Protein AF-A0A1V1PC38-F1 (afdb_monomer_lite)

Organism: NCBI:txid890399

Foldseek 3Di:
DDDDDPLFPDPDAWDWDWDPPDVVFIWIKIKGAPVQFDDPVPQWDWDPLNPVGGIMTIHTGGDPDPVVVVVSVVRVVSSVVSRNDD

Radius of gyration: 13.0 Å; chains: 1; bounding box: 29×28×35 Å

Secondary structure (DSSP, 8-state):
-----TT--SS-S-EEEEE-SSTTS-EEEEEEEGGG---TT--SEEEEEEETTEEEEEEEE-S--HHHHHHHHHHHHHHHHHHT--

Sequence (86 aa):
MRAVHAAQKKPLFVMIDVIDDDPSNRWLSVCFYGEMITDPDEKGDLIPEGLLGEDGYCFDYEESNDADIAYIQQRIDEAFSAACKE

pLDDT: mean 92.61, std 6.61, range [56.28, 98.12]

Structure (mmCIF, N/CA/C/O backbone):
data_AF-A0A1V1PC38-F1
#
_entry.id   AF-A0A1V1PC38-F1
#
loop_
_atom_site.group_PDB
_atom_site.id
_atom_site.type_symbol
_atom_site.label_atom_id
_atom_site.label_alt_id
_atom_site.label_comp_id
_atom_site.label_asym_id
_atom_site.label_entity_id
_atom_site.label_seq_id
_atom_site.pdbx_PDB_ins_code
_atom_site.Cartn_x
_atom_site.Cartn_y
_atom_site.Cartn_z
_atom_site.occupancy
_atom_site.B_iso_or_equiv
_atom_site.auth_seq_id
_atom_site.auth_comp_id
_atom_site.auth_asym_id
_atom_site.auth_atom_id
_atom_site.pdbx_PDB_model_num
ATOM 1 N N . MET A 1 1 ? 4.865 -15.556 4.675 1.00 62.72 1 MET A N 1
ATOM 2 C CA . MET A 1 1 ? 4.997 -15.365 6.144 1.00 62.72 1 MET A CA 1
ATOM 3 C C . MET A 1 1 ? 4.163 -14.144 6.506 1.00 62.72 1 MET A C 1
ATOM 5 O O . MET A 1 1 ? 4.180 -13.214 5.719 1.00 62.72 1 MET A O 1
ATOM 9 N N . ARG A 1 2 ? 3.420 -14.131 7.621 1.00 82.19 2 ARG A N 1
ATOM 10 C CA . ARG A 1 2 ? 2.616 -12.963 8.028 1.00 82.19 2 ARG A CA 1
ATOM 11 C C . ARG A 1 2 ? 3.063 -12.487 9.404 1.00 82.19 2 ARG A C 1
ATOM 13 O O . ARG A 1 2 ? 2.922 -13.228 10.373 1.00 82.19 2 ARG A O 1
ATOM 20 N N . ALA A 1 3 ? 3.618 -11.282 9.466 1.00 87.56 3 ALA A N 1
ATOM 21 C CA . ALA A 1 3 ? 3.951 -10.622 10.722 1.00 87.56 3 ALA A CA 1
ATOM 22 C C . ALA A 1 3 ? 2.725 -9.875 11.269 1.00 87.56 3 ALA A C 1
ATOM 24 O O . ALA A 1 3 ? 1.847 -9.464 10.511 1.00 87.56 3 ALA A O 1
ATOM 25 N N . VAL A 1 4 ? 2.658 -9.730 12.591 1.00 89.88 4 VAL A N 1
ATOM 26 C CA . VAL A 1 4 ? 1.581 -9.024 13.296 1.00 89.88 4 VAL A CA 1
ATOM 27 C C . VAL A 1 4 ? 2.226 -8.149 14.359 1.00 89.88 4 VAL A C 1
ATOM 29 O O . VAL A 1 4 ? 2.984 -8.650 15.191 1.00 89.88 4 VAL A O 1
ATOM 32 N N . HIS A 1 5 ? 1.931 -6.853 14.342 1.00 89.50 5 HIS A N 1
ATOM 33 C CA . HIS A 1 5 ? 2.362 -5.945 15.395 1.00 89.50 5 HIS A CA 1
ATOM 34 C C . HIS A 1 5 ? 1.363 -5.957 16.560 1.00 89.50 5 HIS A C 1
ATOM 36 O O . HIS A 1 5 ? 0.157 -5.909 16.343 1.00 89.50 5 HIS A O 1
ATOM 42 N N . ALA A 1 6 ? 1.839 -5.982 17.809 1.00 90.94 6 ALA A N 1
ATOM 43 C CA . ALA A 1 6 ? 0.970 -6.132 18.986 1.00 90.94 6 ALA A CA 1
ATOM 44 C C . ALA A 1 6 ? -0.070 -5.005 19.147 1.00 90.94 6 ALA A C 1
ATOM 46 O O . ALA A 1 6 ? -1.135 -5.223 19.721 1.00 90.94 6 ALA A O 1
ATOM 47 N N . ALA A 1 7 ? 0.238 -3.806 18.646 1.00 90.44 7 ALA A N 1
ATOM 48 C CA . ALA A 1 7 ? -0.660 -2.655 18.706 1.00 90.44 7 ALA A CA 1
ATOM 49 C C . ALA A 1 7 ? -1.636 -2.561 17.519 1.00 90.44 7 ALA A C 1
ATOM 51 O O . ALA A 1 7 ? -2.557 -1.749 17.580 1.00 90.44 7 ALA A O 1
ATOM 52 N N . GLN A 1 8 ? -1.463 -3.368 16.462 1.00 89.69 8 GLN A N 1
ATOM 53 C CA . GLN A 1 8 ? -2.292 -3.241 15.262 1.00 89.69 8 GLN A CA 1
ATOM 54 C C . GLN A 1 8 ? -3.731 -3.710 15.530 1.00 89.69 8 GLN A C 1
ATOM 56 O O . GLN A 1 8 ? -3.946 -4.763 16.135 1.00 89.69 8 GLN A O 1
ATOM 61 N N . LYS A 1 9 ? -4.722 -2.936 15.079 1.00 87.50 9 LYS A N 1
ATOM 62 C CA . LYS A 1 9 ? -6.155 -3.251 15.248 1.00 87.50 9 LYS A CA 1
ATOM 63 C C . LYS A 1 9 ? -6.778 -3.908 14.023 1.00 87.50 9 LYS A C 1
ATOM 65 O O . LYS A 1 9 ? -7.682 -4.731 14.156 1.00 87.50 9 LYS A O 1
ATOM 70 N N . LYS A 1 10 ? -6.274 -3.575 12.837 1.00 86.19 10 LYS A N 1
ATOM 71 C CA . LYS A 1 10 ? -6.682 -4.194 11.575 1.00 86.19 10 LYS A CA 1
ATOM 72 C C . LYS A 1 10 ? -5.925 -5.508 11.331 1.00 86.19 10 LYS A C 1
ATOM 74 O O . LYS A 1 10 ? -4.856 -5.728 11.909 1.00 86.19 10 LYS A O 1
ATOM 79 N N . PRO A 1 11 ? -6.447 -6.406 10.473 1.00 89.38 11 PRO A N 1
ATOM 80 C CA . PRO A 1 11 ? -5.799 -7.689 10.200 1.00 89.38 11 PRO A CA 1
ATOM 81 C C . PRO A 1 11 ? -4.360 -7.538 9.679 1.00 89.38 11 PRO A C 1
ATOM 83 O O . PRO A 1 11 ? -3.498 -8.362 9.989 1.00 89.38 11 PRO A O 1
ATOM 86 N N . LEU A 1 12 ? -4.107 -6.514 8.871 1.00 92.69 12 LEU A N 1
ATOM 87 C CA . LEU A 1 12 ? -2.803 -6.112 8.346 1.00 92.69 12 LEU A CA 1
ATOM 88 C C . LEU A 1 12 ? -2.831 -4.599 8.097 1.00 92.69 12 LEU A C 1
ATOM 90 O O . LEU A 1 12 ? -3.889 -3.985 8.207 1.00 92.69 12 LEU A O 1
ATOM 94 N N . PHE A 1 13 ? -1.686 -4.015 7.771 1.00 93.56 13 PHE A N 1
ATOM 95 C CA . PHE A 1 13 ? -1.595 -2.628 7.296 1.00 93.56 13 PHE A CA 1
ATOM 96 C C . PHE A 1 13 ? -0.766 -2.502 6.015 1.00 93.56 13 PHE A C 1
ATOM 98 O O . PHE A 1 13 ? -0.895 -1.518 5.303 1.00 93.56 13 PHE A O 1
ATOM 105 N N . VAL A 1 14 ? 0.029 -3.524 5.697 1.00 95.75 14 VAL A N 1
ATOM 106 C CA . VAL A 1 14 ? 0.752 -3.672 4.436 1.00 95.75 14 VAL A CA 1
ATOM 107 C C . VAL A 1 14 ? 0.786 -5.153 4.050 1.00 95.75 14 VAL A C 1
ATOM 109 O O . VAL A 1 14 ? 0.872 -6.025 4.923 1.00 95.75 14 VAL A O 1
ATOM 112 N N . MET A 1 15 ? 0.714 -5.434 2.754 1.00 95.44 15 MET A N 1
ATOM 113 C CA . MET A 1 15 ? 0.962 -6.738 2.144 1.00 95.44 15 MET A CA 1
ATOM 114 C C . MET A 1 15 ? 2.078 -6.572 1.115 1.00 95.44 15 MET A C 1
ATOM 116 O O . MET A 1 15 ? 1.995 -5.690 0.269 1.00 95.44 15 MET A O 1
ATOM 120 N N . ILE A 1 16 ? 3.133 -7.377 1.228 1.00 95.31 16 ILE A N 1
ATOM 121 C CA . ILE A 1 16 ? 4.276 -7.346 0.311 1.00 95.31 16 ILE A CA 1
ATOM 122 C C . ILE A 1 16 ? 4.403 -8.732 -0.293 1.00 95.31 16 ILE A C 1
ATOM 124 O O . ILE A 1 16 ? 4.715 -9.682 0.431 1.00 95.31 16 ILE A O 1
ATOM 128 N N . ASP A 1 17 ? 4.192 -8.821 -1.599 1.00 94.12 17 ASP A N 1
ATOM 129 C CA . ASP A 1 17 ? 4.261 -10.066 -2.352 1.00 94.12 17 ASP A CA 1
ATOM 130 C C . ASP A 1 17 ? 5.277 -9.950 -3.488 1.00 94.12 17 ASP A C 1
ATOM 132 O O . ASP A 1 17 ? 5.455 -8.891 -4.084 1.00 94.12 17 ASP A O 1
ATOM 136 N N . VAL A 1 18 ? 5.965 -11.056 -3.775 1.00 94.00 18 VAL A N 1
ATOM 137 C CA . VAL A 1 18 ? 6.823 -11.167 -4.959 1.00 94.00 18 VAL A CA 1
ATOM 138 C C . VAL A 1 18 ? 5.944 -11.602 -6.116 1.00 94.00 18 VAL A C 1
ATOM 140 O O . VAL A 1 18 ? 5.332 -12.671 -6.051 1.00 94.00 18 VAL A O 1
ATOM 143 N N . ILE A 1 19 ? 5.923 -10.804 -7.173 1.00 95.56 19 ILE A N 1
ATOM 144 C CA . ILE A 1 19 ? 5.296 -11.173 -8.432 1.00 95.56 19 ILE A CA 1
ATOM 145 C C . ILE A 1 19 ? 6.368 -11.810 -9.322 1.00 95.56 19 ILE A C 1
ATOM 147 O O . ILE A 1 1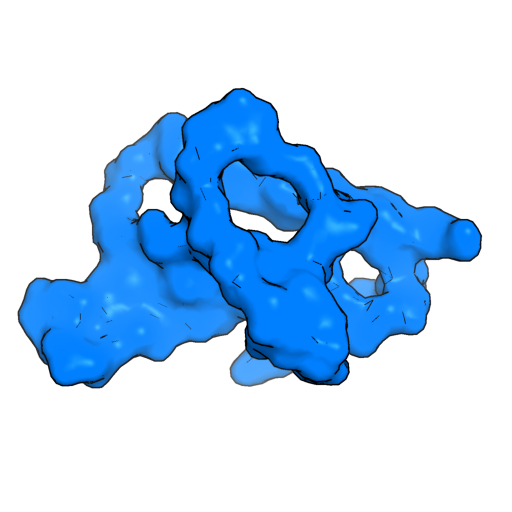9 ? 7.458 -11.268 -9.510 1.00 95.56 19 ILE A O 1
ATOM 151 N N . ASP A 1 20 ? 6.079 -13.030 -9.774 1.00 94.44 20 ASP A N 1
ATOM 152 C CA . ASP A 1 20 ? 6.975 -13.900 -10.555 1.00 94.44 20 ASP A CA 1
ATOM 153 C C . ASP A 1 20 ? 6.195 -14.528 -11.722 1.00 94.44 20 ASP A C 1
ATOM 155 O O . ASP A 1 20 ? 6.232 -15.738 -11.951 1.00 94.44 20 ASP A O 1
ATOM 159 N N . ASP A 1 21 ? 5.386 -13.714 -12.399 1.00 93.56 21 ASP A N 1
ATOM 160 C CA . ASP A 1 21 ? 4.657 -14.095 -13.610 1.00 93.56 21 ASP A CA 1
ATOM 161 C C . ASP A 1 21 ? 5.567 -14.094 -14.853 1.00 93.56 21 ASP A C 1
ATOM 163 O O . ASP A 1 21 ? 5.433 -14.978 -15.704 1.00 93.56 21 ASP A O 1
ATOM 167 N N . ASP A 1 22 ? 6.549 -13.186 -14.911 1.00 93.00 22 ASP A N 1
ATOM 168 C CA . ASP A 1 22 ? 7.723 -13.259 -15.789 1.00 93.00 22 ASP A CA 1
ATOM 169 C C . ASP A 1 22 ? 9.005 -13.552 -14.977 1.00 93.00 22 ASP A C 1
ATOM 171 O O . ASP A 1 22 ? 9.498 -12.683 -14.253 1.00 93.00 22 ASP A O 1
ATOM 175 N N . PRO A 1 23 ? 9.634 -14.734 -15.147 1.00 89.50 23 PRO A N 1
ATOM 176 C CA . PRO A 1 23 ? 10.893 -15.071 -14.478 1.00 89.50 23 PRO A CA 1
ATOM 177 C C . PRO A 1 23 ? 12.056 -14.102 -14.746 1.00 89.50 23 PRO A C 1
ATOM 179 O O . PRO A 1 23 ? 13.037 -14.107 -13.998 1.00 89.50 23 PRO A O 1
ATOM 182 N N . SER A 1 24 ? 11.986 -13.318 -15.826 1.00 92.19 24 SER A N 1
ATOM 183 C CA . SE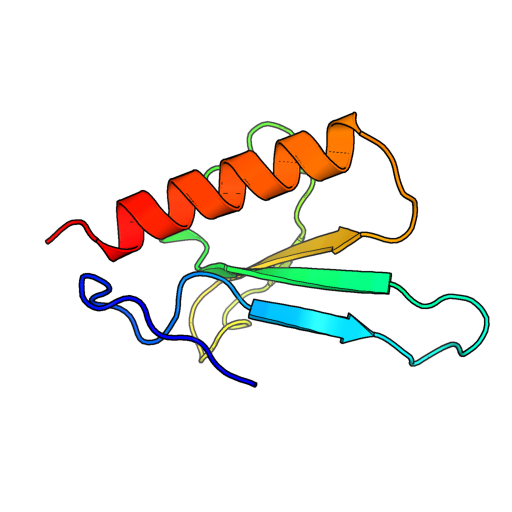R A 1 24 ? 12.993 -12.317 -16.198 1.00 92.19 24 SER A CA 1
ATOM 184 C C . SER A 1 24 ? 12.719 -10.945 -15.583 1.00 92.19 24 SER A C 1
ATOM 186 O O . SER A 1 24 ? 13.633 -10.123 -15.555 1.00 92.19 24 SER A O 1
ATOM 188 N N . ASN A 1 25 ? 11.498 -10.701 -15.097 1.00 90.94 25 ASN A N 1
ATOM 189 C CA . ASN A 1 25 ? 11.061 -9.423 -14.548 1.00 90.94 25 ASN A CA 1
ATOM 190 C C . ASN A 1 25 ? 10.282 -9.623 -13.243 1.00 90.94 25 ASN A C 1
ATOM 192 O O . ASN A 1 25 ? 9.061 -9.517 -13.195 1.00 90.94 25 ASN A O 1
ATOM 196 N N . ARG A 1 26 ? 11.009 -9.949 -12.174 1.00 93.88 26 ARG A N 1
ATOM 197 C CA . ARG A 1 26 ? 10.429 -10.089 -10.835 1.00 93.88 26 ARG A CA 1
ATOM 198 C C . ARG A 1 26 ? 10.340 -8.743 -10.154 1.00 93.88 26 ARG A C 1
ATOM 200 O O . ARG A 1 26 ? 11.326 -8.010 -10.122 1.00 93.88 26 ARG A O 1
ATOM 207 N N . TRP A 1 27 ? 9.217 -8.499 -9.502 1.00 94.50 27 TRP A N 1
ATOM 208 C CA . TRP A 1 27 ? 8.969 -7.250 -8.799 1.00 94.50 27 TRP A CA 1
ATOM 209 C C . TRP A 1 27 ? 8.205 -7.483 -7.497 1.00 94.50 27 TRP A C 1
ATOM 211 O O . TRP A 1 27 ? 7.710 -8.582 -7.225 1.00 94.50 27 TRP A O 1
ATOM 221 N N . LEU A 1 28 ? 8.185 -6.470 -6.636 1.00 95.06 28 LEU A N 1
ATOM 222 C CA . LEU A 1 28 ? 7.433 -6.495 -5.387 1.00 95.06 28 LEU A CA 1
ATOM 223 C C . LEU A 1 28 ? 6.147 -5.696 -5.549 1.00 95.06 28 LEU A C 1
ATOM 225 O O . LEU A 1 28 ? 6.202 -4.500 -5.819 1.00 95.06 28 LEU A O 1
ATOM 229 N N . SER A 1 29 ? 5.015 -6.345 -5.305 1.00 95.94 29 SER A N 1
ATOM 230 C CA . SER A 1 29 ? 3.737 -5.670 -5.110 1.00 95.94 29 SER A CA 1
ATOM 231 C C . SER A 1 29 ? 3.619 -5.282 -3.644 1.00 95.94 29 SER A C 1
ATOM 233 O O . SER A 1 29 ? 3.625 -6.153 -2.769 1.00 95.94 29 SER A O 1
ATOM 235 N N . VAL A 1 30 ? 3.494 -3.986 -3.364 1.00 96.94 30 VAL A N 1
ATOM 236 C CA . VAL A 1 30 ? 3.312 -3.459 -2.008 1.00 96.94 30 VAL A CA 1
ATOM 237 C C . VAL A 1 30 ? 1.933 -2.824 -1.897 1.00 96.94 30 VAL A C 1
ATOM 239 O O . VAL A 1 30 ? 1.706 -1.749 -2.435 1.00 96.94 30 VAL A O 1
ATOM 242 N N . CYS A 1 31 ? 1.014 -3.477 -1.189 1.00 97.38 31 CYS A N 1
ATOM 243 C CA . CYS A 1 31 ? -0.376 -3.044 -1.080 1.00 97.38 31 CYS A CA 1
ATOM 244 C C . CYS A 1 31 ? -0.746 -2.591 0.337 1.00 97.38 31 CYS A C 1
ATOM 246 O O . CYS A 1 31 ? -0.392 -3.240 1.326 1.00 97.38 31 CYS A O 1
ATOM 248 N N . PHE A 1 32 ? -1.536 -1.524 0.422 1.00 97.12 32 PHE A N 1
ATOM 249 C CA . PHE A 1 32 ? -2.082 -0.948 1.653 1.00 97.12 32 PHE A CA 1
ATOM 250 C C . PHE A 1 32 ? -3.601 -0.821 1.551 1.00 97.12 32 PHE A C 1
ATOM 252 O O . PHE A 1 32 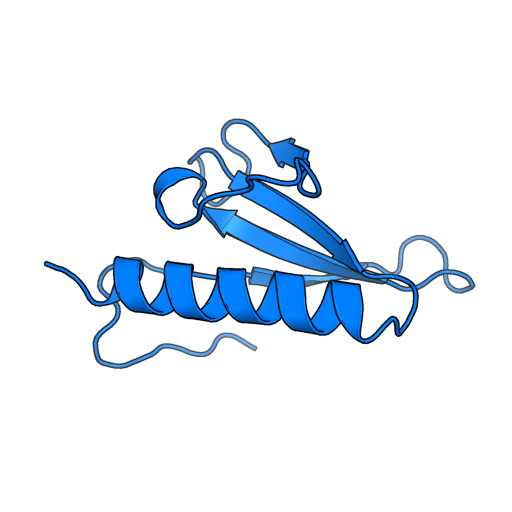? -4.140 -0.733 0.450 1.00 97.12 32 PHE A O 1
ATOM 259 N N . TYR A 1 33 ? -4.296 -0.755 2.687 1.00 95.94 33 TYR A N 1
ATOM 260 C CA . TYR A 1 33 ? -5.686 -0.289 2.692 1.00 95.94 33 TYR A CA 1
ATOM 261 C C . TYR A 1 33 ? -5.719 1.191 2.314 1.00 95.94 33 TYR A C 1
ATOM 263 O O . TYR A 1 33 ? -4.938 1.974 2.858 1.00 95.94 33 TYR A O 1
ATOM 271 N N . GLY A 1 34 ? -6.636 1.588 1.432 1.00 93.75 34 GLY A N 1
ATOM 272 C CA . GLY A 1 34 ? -6.671 2.952 0.905 1.00 93.75 34 GLY A CA 1
ATOM 273 C C . GLY A 1 34 ? -6.897 4.022 1.973 1.00 93.75 34 GLY A C 1
ATOM 274 O O . GLY A 1 34 ? -6.345 5.110 1.879 1.00 93.75 34 GLY A O 1
ATOM 275 N N . GLU A 1 35 ? -7.625 3.703 3.044 1.00 93.81 35 GLU A N 1
ATOM 276 C CA . GLU A 1 35 ? -7.841 4.627 4.168 1.00 93.81 35 GLU A CA 1
ATOM 277 C C . GLU A 1 35 ? -6.613 4.822 5.079 1.00 93.81 35 GLU A C 1
ATOM 279 O O . GLU A 1 35 ? -6.621 5.701 5.940 1.00 93.81 35 GLU A O 1
ATOM 284 N N . MET A 1 36 ? -5.570 3.994 4.939 1.00 95.19 36 MET A N 1
ATOM 285 C CA . MET A 1 36 ? -4.419 3.992 5.850 1.00 95.19 36 MET A CA 1
ATOM 286 C C . MET A 1 36 ? -3.235 4.826 5.374 1.00 95.19 36 MET A C 1
ATOM 288 O O . MET A 1 36 ? -2.322 5.057 6.168 1.00 95.19 36 MET A O 1
ATOM 292 N N . ILE A 1 37 ? -3.223 5.250 4.112 1.00 97.12 37 ILE A N 1
ATOM 293 C CA . ILE A 1 37 ? -2.111 5.996 3.525 1.00 97.12 37 ILE A CA 1
ATOM 294 C C . ILE A 1 37 ? -2.603 7.181 2.701 1.00 97.12 37 ILE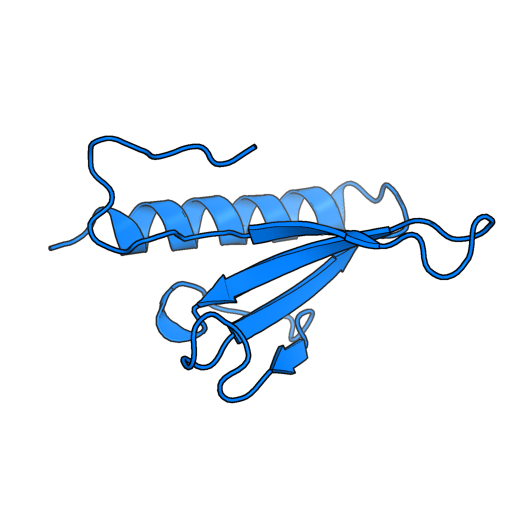 A C 1
ATOM 296 O O . ILE A 1 37 ? -3.756 7.243 2.283 1.00 97.12 37 ILE A O 1
ATOM 300 N N . THR A 1 38 ? -1.692 8.105 2.425 1.00 97.31 38 THR A N 1
ATOM 301 C CA . THR A 1 38 ? -1.866 9.142 1.411 1.00 97.31 38 THR A CA 1
ATOM 302 C C . THR A 1 38 ? -0.919 8.873 0.252 1.00 97.31 38 THR A C 1
ATOM 304 O O . THR A 1 38 ? 0.223 8.486 0.467 1.00 97.31 38 THR A O 1
ATOM 307 N N . ASP A 1 39 ? -1.362 9.102 -0.980 1.00 96.62 39 ASP A N 1
ATOM 308 C CA . ASP A 1 39 ? -0.529 8.958 -2.181 1.00 96.62 39 ASP A CA 1
ATOM 309 C C . ASP A 1 39 ? -0.473 10.288 -2.957 1.00 96.62 39 ASP A C 1
ATOM 311 O O . ASP A 1 39 ? -1.109 10.438 -3.996 1.00 96.62 39 ASP A O 1
ATOM 315 N N . PRO A 1 40 ? 0.219 11.319 -2.426 1.00 96.75 40 PRO A N 1
ATOM 316 C CA . PRO A 1 40 ? 0.259 12.651 -3.040 1.00 96.75 40 PRO A CA 1
ATOM 317 C C . PRO A 1 40 ? 0.962 12.702 -4.400 1.00 96.75 40 PRO A C 1
ATOM 319 O O . PRO A 1 40 ? 0.762 13.666 -5.134 1.00 96.75 40 PRO A O 1
ATOM 322 N N . ASP A 1 41 ? 1.789 11.699 -4.702 1.00 96.19 41 ASP A N 1
ATOM 323 C CA . ASP A 1 41 ? 2.542 11.629 -5.956 1.00 96.19 41 ASP A CA 1
ATOM 324 C C . ASP A 1 41 ? 1.854 10.692 -6.965 1.00 96.19 41 ASP A C 1
ATOM 326 O O . ASP A 1 41 ? 2.408 10.467 -8.039 1.00 96.19 41 ASP A O 1
ATOM 330 N N . GLU A 1 42 ? 0.672 10.160 -6.613 1.00 95.81 42 GLU A N 1
ATOM 331 C CA . GLU A 1 42 ? -0.153 9.263 -7.435 1.00 95.81 42 GLU A CA 1
ATOM 332 C C . GLU A 1 42 ? 0.662 8.095 -8.018 1.00 95.81 42 GLU A C 1
ATOM 334 O O . GLU A 1 42 ? 0.552 7.759 -9.198 1.00 95.81 42 GLU A O 1
ATOM 339 N N . LYS A 1 43 ? 1.547 7.517 -7.194 1.00 95.25 43 LYS A N 1
ATOM 340 C CA . LYS A 1 43 ? 2.441 6.422 -7.598 1.00 95.25 43 LYS A CA 1
ATOM 341 C C . LYS A 1 43 ? 1.800 5.046 -7.452 1.00 95.25 43 LYS A C 1
ATOM 343 O O . LYS A 1 43 ? 2.347 4.080 -7.978 1.00 95.25 43 LYS A O 1
ATOM 348 N N . GLY A 1 44 ? 0.728 4.940 -6.676 1.00 95.88 44 GLY A N 1
ATOM 349 C CA . GLY A 1 44 ? 0.027 3.694 -6.426 1.00 95.88 44 GLY A CA 1
ATOM 350 C C . GLY A 1 44 ? -1.211 3.566 -7.298 1.00 95.88 44 GLY A C 1
ATOM 351 O O . GLY A 1 44 ? -1.930 4.534 -7.549 1.00 95.88 44 GLY A O 1
ATOM 352 N N . ASP A 1 45 ? -1.517 2.336 -7.682 1.00 97.06 45 ASP A N 1
ATOM 353 C CA . ASP A 1 45 ? -2.756 2.012 -8.365 1.00 97.06 45 ASP A CA 1
ATOM 354 C C . ASP A 1 45 ? -3.869 1.750 -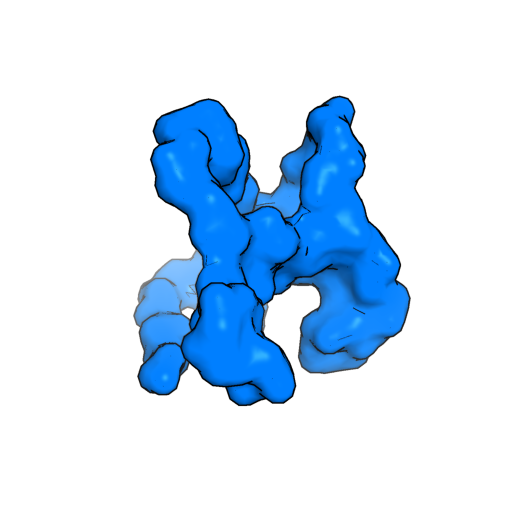7.351 1.00 97.06 45 ASP A C 1
ATOM 356 O O . ASP A 1 45 ? -3.736 0.918 -6.446 1.00 97.06 45 ASP A O 1
ATOM 360 N N . LEU A 1 46 ? -4.996 2.449 -7.519 1.00 96.31 46 LEU A N 1
ATOM 361 C CA . LEU A 1 46 ? -6.218 2.173 -6.770 1.00 96.31 46 LEU A CA 1
ATOM 362 C C . LEU A 1 46 ? -6.827 0.860 -7.264 1.00 96.31 46 LEU A C 1
ATOM 364 O O . LEU A 1 46 ? -7.236 0.747 -8.421 1.00 96.31 46 LEU A O 1
ATOM 368 N N . ILE A 1 47 ? -6.970 -0.095 -6.352 1.00 95.88 47 ILE A N 1
ATOM 369 C CA . ILE A 1 47 ? -7.602 -1.390 -6.580 1.00 95.88 47 ILE A CA 1
ATOM 370 C C . ILE A 1 47 ? -8.900 -1.454 -5.755 1.00 95.88 47 ILE A C 1
ATOM 372 O O . ILE A 1 47 ? -8.851 -1.748 -4.554 1.00 95.88 47 ILE A O 1
ATOM 376 N N . PRO A 1 48 ? -10.071 -1.177 -6.363 1.00 95.75 48 PRO A N 1
ATOM 377 C CA . PRO A 1 48 ? -11.354 -1.240 -5.668 1.00 95.75 48 PRO A CA 1
ATOM 378 C C . PRO A 1 48 ? -11.634 -2.642 -5.121 1.00 95.75 48 PRO A C 1
ATOM 380 O O . PRO A 1 48 ? -11.455 -3.626 -5.841 1.00 95.75 48 PRO A O 1
ATOM 383 N N . GLU A 1 49 ? -12.052 -2.731 -3.857 1.00 93.94 49 GLU A N 1
ATOM 384 C CA . GLU A 1 49 ? -12.270 -3.994 -3.120 1.00 93.94 49 GLU A CA 1
ATOM 385 C C . GLU A 1 49 ? -11.072 -4.982 -3.160 1.00 93.94 49 GLU A C 1
ATOM 387 O O . GLU A 1 49 ? -11.216 -6.181 -2.896 1.00 93.94 49 GLU A O 1
ATOM 392 N N . GLY A 1 50 ? -9.870 -4.498 -3.493 1.00 85.81 50 GLY A N 1
ATOM 393 C CA . GLY A 1 50 ? -8.705 -5.320 -3.825 1.00 85.81 50 GLY A CA 1
ATOM 394 C C . GLY A 1 50 ? -7.986 -5.954 -2.639 1.00 85.81 50 GLY A C 1
ATOM 395 O O . GLY A 1 50 ? -7.320 -6.978 -2.801 1.00 85.81 50 GLY A O 1
ATOM 396 N N . LEU A 1 51 ? -8.119 -5.387 -1.437 1.00 91.25 51 LEU A N 1
ATOM 397 C CA . LEU A 1 51 ? -7.413 -5.857 -0.248 1.00 91.25 51 LEU A CA 1
ATOM 398 C C . LEU A 1 51 ? -8.413 -6.340 0.797 1.00 91.25 51 LEU A C 1
ATOM 400 O O . LEU A 1 51 ? -9.007 -5.559 1.531 1.00 91.25 51 LEU A O 1
ATOM 404 N N . LEU A 1 52 ? -8.606 -7.660 0.862 1.00 91.00 52 LEU A N 1
ATOM 405 C CA . LEU A 1 52 ? -9.571 -8.299 1.769 1.00 91.00 52 LEU A CA 1
ATOM 406 C C . LEU A 1 52 ? -11.006 -7.730 1.655 1.00 91.00 52 LEU A C 1
ATOM 408 O O . LEU A 1 52 ? -11.757 -7.767 2.628 1.00 91.00 52 LEU A O 1
ATOM 412 N N . GLY A 1 53 ? -11.396 -7.266 0.461 1.00 92.38 53 GLY A N 1
ATOM 413 C CA . GLY A 1 53 ? -12.719 -6.697 0.178 1.00 92.38 53 GLY A CA 1
ATOM 414 C C . GLY A 1 53 ? -12.848 -5.199 0.473 1.00 92.38 53 GLY A C 1
ATOM 415 O O . GLY A 1 53 ? -13.936 -4.654 0.324 1.00 92.38 53 GLY A O 1
ATOM 416 N N . GLU A 1 54 ? -11.767 -4.536 0.886 1.00 94.75 54 GLU A N 1
ATOM 417 C CA . GLU A 1 54 ? -11.682 -3.079 1.014 1.00 94.75 54 GLU A CA 1
ATOM 418 C C . GLU A 1 54 ? -10.824 -2.504 -0.124 1.00 94.75 54 GLU A C 1
ATOM 420 O O . GLU A 1 54 ? -9.985 -3.204 -0.702 1.00 94.75 54 GLU A O 1
ATOM 425 N N . ASP A 1 55 ? -11.027 -1.226 -0.444 1.00 96.31 55 ASP A N 1
ATOM 426 C CA . ASP A 1 55 ? -10.214 -0.524 -1.438 1.00 96.31 55 ASP A CA 1
ATOM 427 C C . ASP A 1 55 ? -8.742 -0.509 -1.008 1.00 96.31 55 ASP A C 1
ATOM 429 O O . ASP A 1 55 ? -8.413 -0.220 0.149 1.00 96.31 55 ASP A O 1
ATOM 433 N N . GLY A 1 56 ? -7.852 -0.826 -1.946 1.00 95.88 56 GLY A N 1
ATOM 434 C CA . GLY A 1 56 ? -6.414 -0.873 -1.718 1.00 95.88 56 GLY A CA 1
ATOM 435 C C . GLY A 1 56 ? -5.646 0.048 -2.652 1.00 95.88 56 GLY A C 1
ATOM 436 O O . GLY A 1 56 ? -6.106 0.349 -3.747 1.00 95.88 56 GLY A O 1
ATOM 437 N N . TYR A 1 57 ? -4.459 0.459 -2.224 1.00 97.44 57 TYR A N 1
ATOM 438 C CA . TYR A 1 57 ? -3.456 1.068 -3.095 1.00 97.44 57 TYR A CA 1
ATOM 439 C C . TYR A 1 57 ? -2.257 0.136 -3.183 1.00 97.44 57 TYR A C 1
ATOM 441 O O . TYR A 1 57 ? -1.690 -0.214 -2.143 1.00 97.44 57 TYR A O 1
ATOM 449 N N . CYS A 1 58 ? -1.895 -0.268 -4.398 1.00 97.19 58 CYS A N 1
ATOM 450 C CA . CYS A 1 58 ? -0.767 -1.154 -4.668 1.00 97.19 58 CYS A CA 1
ATOM 451 C C . CYS A 1 58 ? 0.321 -0.417 -5.451 1.00 97.19 58 CYS A C 1
ATOM 453 O O . CYS A 1 58 ? 0.026 0.353 -6.357 1.00 97.19 58 CYS A O 1
ATOM 455 N N . PHE A 1 59 ? 1.571 -0.642 -5.064 1.00 96.75 59 PHE A N 1
ATOM 456 C CA . PHE A 1 59 ? 2.749 -0.045 -5.678 1.00 96.75 59 PHE A CA 1
ATOM 457 C C . PHE A 1 59 ? 3.617 -1.148 -6.269 1.00 96.75 59 PHE A C 1
ATOM 459 O O . PHE A 1 59 ? 3.952 -2.110 -5.566 1.00 96.75 59 PHE A O 1
ATOM 466 N N . ASP A 1 60 ? 4.024 -0.952 -7.518 1.00 95.06 60 ASP A N 1
ATOM 467 C CA . ASP A 1 60 ? 4.924 -1.848 -8.228 1.00 95.06 60 ASP A CA 1
ATOM 468 C C . ASP A 1 60 ? 6.363 -1.391 -7.993 1.00 95.06 60 ASP A C 1
ATOM 470 O O . ASP A 1 60 ? 6.753 -0.264 -8.310 1.00 95.06 60 ASP A O 1
ATOM 474 N N . TYR A 1 61 ? 7.168 -2.262 -7.392 1.00 93.25 61 TYR A N 1
ATOM 475 C CA . TYR A 1 61 ? 8.575 -1.997 -7.126 1.00 93.25 61 TYR A CA 1
ATOM 476 C C . TYR A 1 61 ? 9.456 -2.992 -7.884 1.00 93.25 61 TYR A C 1
ATOM 478 O O . TYR A 1 61 ? 9.634 -4.139 -7.462 1.00 93.25 61 TYR A O 1
ATOM 486 N N . GLU A 1 62 ? 10.004 -2.540 -9.013 1.00 86.62 62 GLU A N 1
ATOM 487 C CA . GLU A 1 62 ? 10.835 -3.348 -9.917 1.00 86.62 62 GLU A CA 1
ATOM 488 C C . GLU A 1 62 ? 12.333 -3.022 -9.772 1.00 86.62 62 GLU A C 1
ATOM 490 O O . GLU A 1 62 ? 13.165 -3.907 -9.562 1.00 86.62 62 GLU A O 1
ATOM 495 N N . GLU A 1 63 ? 12.691 -1.735 -9.838 1.00 81.38 63 GLU A N 1
ATOM 496 C CA . GLU A 1 63 ? 14.077 -1.269 -9.790 1.00 81.38 63 GLU A CA 1
ATOM 497 C C . GLU A 1 63 ? 14.442 -0.685 -8.423 1.00 81.38 63 GLU A C 1
ATOM 499 O O . GLU A 1 63 ? 13.666 0.022 -7.782 1.00 81.38 63 GLU A O 1
ATOM 504 N N . SER A 1 64 ? 15.677 -0.943 -7.977 1.00 75.25 64 SER A N 1
ATOM 505 C CA . SER A 1 64 ? 16.185 -0.377 -6.725 1.00 75.25 64 SER A CA 1
ATOM 506 C C . SER A 1 64 ? 16.560 1.092 -6.876 1.00 75.25 64 SER A C 1
ATOM 508 O O . SER A 1 64 ? 17.728 1.438 -7.041 1.00 75.25 64 SER A O 1
ATOM 510 N N . ASN A 1 65 ? 15.539 1.944 -6.818 1.00 88.38 65 ASN A N 1
ATOM 511 C CA . ASN A 1 65 ? 15.651 3.391 -6.750 1.00 88.38 65 ASN A CA 1
ATOM 512 C C . ASN A 1 65 ? 15.427 3.869 -5.309 1.00 88.38 65 ASN A C 1
ATOM 514 O O . ASN A 1 65 ? 14.343 3.700 -4.751 1.00 88.38 65 ASN A O 1
ATOM 518 N N . ASP A 1 66 ? 16.432 4.526 -4.727 1.00 91.50 66 ASP A N 1
ATOM 519 C CA . ASP A 1 66 ? 16.382 5.046 -3.355 1.00 91.50 66 ASP A CA 1
ATOM 520 C C . ASP A 1 66 ? 15.177 5.967 -3.106 1.00 91.50 66 ASP A C 1
ATOM 522 O O . ASP A 1 66 ? 14.615 5.967 -2.010 1.00 91.50 66 ASP A O 1
ATOM 526 N N . ALA A 1 67 ? 14.750 6.734 -4.116 1.00 92.88 67 ALA A N 1
ATOM 527 C CA . ALA A 1 67 ? 13.588 7.613 -4.000 1.00 92.88 67 ALA A CA 1
ATOM 528 C C . ALA A 1 67 ? 12.273 6.827 -3.877 1.00 92.88 67 ALA A C 1
ATOM 530 O O . ALA A 1 67 ? 11.407 7.207 -3.090 1.00 92.88 67 ALA A O 1
ATOM 531 N N . ASP A 1 68 ? 12.127 5.728 -4.618 1.00 92.44 68 ASP A N 1
ATOM 532 C CA . ASP A 1 68 ? 10.923 4.894 -4.575 1.00 92.44 68 ASP A CA 1
ATOM 533 C C . ASP A 1 68 ? 10.895 4.033 -3.309 1.00 92.44 68 ASP A C 1
ATOM 535 O O . ASP A 1 68 ? 9.851 3.922 -2.666 1.00 92.44 68 ASP A O 1
ATOM 539 N N . ILE A 1 69 ? 12.057 3.536 -2.867 1.00 93.50 69 ILE A N 1
ATOM 540 C CA . ILE A 1 69 ? 12.202 2.878 -1.561 1.00 93.50 69 ILE A CA 1
ATOM 541 C C . ILE A 1 69 ? 11.762 3.824 -0.442 1.00 93.50 69 ILE A C 1
ATOM 543 O O . ILE A 1 69 ? 10.934 3.447 0.387 1.00 93.50 69 ILE A O 1
ATOM 547 N N . ALA A 1 70 ? 12.294 5.049 -0.415 1.00 96.06 70 ALA A N 1
ATOM 548 C CA . ALA A 1 70 ? 11.960 6.028 0.615 1.00 96.06 70 ALA A CA 1
ATOM 549 C C . ALA A 1 70 ? 10.464 6.376 0.602 1.00 96.06 70 ALA A C 1
ATOM 551 O O . ALA A 1 70 ? 9.850 6.514 1.662 1.00 96.06 70 ALA A O 1
A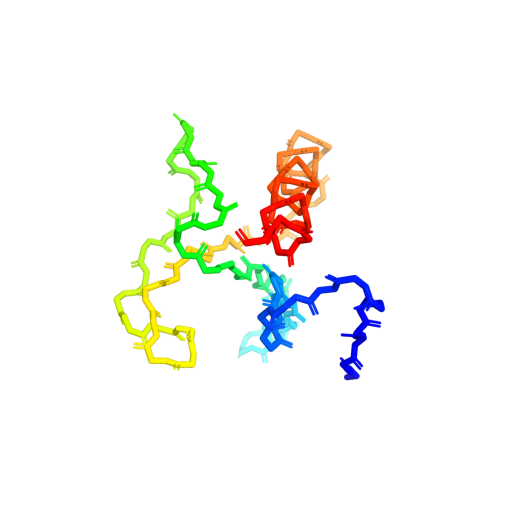TOM 552 N N . TYR A 1 71 ? 9.868 6.464 -0.589 1.00 96.75 71 TYR A N 1
ATOM 553 C CA . TYR A 1 71 ? 8.441 6.712 -0.746 1.00 96.75 71 TYR A CA 1
ATOM 554 C C . TYR A 1 71 ? 7.596 5.587 -0.141 1.00 96.75 71 TYR A C 1
ATOM 556 O O . TYR A 1 71 ? 6.750 5.832 0.717 1.00 96.75 71 TYR A O 1
ATOM 564 N N . ILE A 1 72 ? 7.867 4.337 -0.525 1.00 96.62 72 ILE A N 1
ATOM 565 C CA . ILE A 1 72 ? 7.150 3.166 -0.010 1.00 96.62 72 ILE A CA 1
ATOM 566 C C . ILE A 1 72 ? 7.351 3.029 1.505 1.00 96.62 72 ILE A C 1
ATOM 568 O O . ILE A 1 72 ? 6.397 2.745 2.228 1.00 96.62 72 ILE A O 1
ATOM 572 N N . GLN A 1 73 ? 8.559 3.282 2.019 1.00 96.88 73 GLN A N 1
ATOM 573 C CA . GLN A 1 73 ? 8.829 3.288 3.461 1.00 96.88 73 GLN A CA 1
ATOM 574 C C . GLN A 1 73 ? 7.960 4.308 4.203 1.00 96.88 73 GLN A C 1
ATOM 576 O O . GLN A 1 73 ? 7.368 3.970 5.227 1.00 96.88 73 GLN A O 1
ATOM 581 N N . GLN A 1 74 ? 7.807 5.517 3.658 1.00 98.00 74 GLN A N 1
ATOM 582 C CA . GLN A 1 74 ? 6.928 6.530 4.239 1.00 98.00 74 GLN A CA 1
ATOM 583 C C . GLN A 1 74 ? 5.464 6.058 4.293 1.00 98.00 74 GLN A C 1
ATOM 585 O O . GLN A 1 74 ? 4.781 6.300 5.290 1.00 98.00 74 GLN A O 1
ATOM 590 N N . ARG A 1 75 ? 4.986 5.345 3.263 1.00 98.12 75 ARG A N 1
ATOM 591 C CA . ARG A 1 75 ? 3.638 4.746 3.246 1.00 98.12 75 ARG A CA 1
ATOM 592 C C . ARG A 1 75 ? 3.486 3.626 4.276 1.00 98.12 75 ARG A C 1
ATOM 594 O O . ARG A 1 75 ? 2.454 3.546 4.935 1.00 98.12 75 ARG A O 1
ATOM 601 N N . ILE A 1 76 ? 4.523 2.811 4.484 1.00 96.94 76 ILE A N 1
ATOM 602 C CA . ILE A 1 76 ? 4.545 1.787 5.541 1.00 96.94 76 ILE A CA 1
ATOM 603 C C . ILE A 1 76 ? 4.440 2.428 6.929 1.00 96.94 76 ILE A C 1
ATOM 605 O O . ILE A 1 76 ? 3.643 1.962 7.744 1.00 96.94 76 ILE A O 1
ATOM 609 N N . ASP A 1 77 ? 5.190 3.498 7.197 1.00 97.25 77 ASP A N 1
ATOM 610 C CA . ASP A 1 77 ? 5.152 4.207 8.483 1.00 97.25 77 ASP A CA 1
ATOM 611 C C . ASP A 1 77 ? 3.789 4.867 8.746 1.00 97.25 77 ASP A C 1
ATOM 613 O O . ASP A 1 77 ? 3.277 4.852 9.873 1.00 97.25 77 ASP A O 1
ATOM 617 N N . GLU A 1 78 ? 3.175 5.424 7.702 1.00 97.50 78 GLU A N 1
ATOM 618 C CA . GLU A 1 78 ? 1.830 5.996 7.747 1.00 97.50 78 GLU A CA 1
ATOM 619 C C . GLU A 1 78 ? 0.780 4.919 8.046 1.00 97.50 78 GLU A C 1
ATOM 621 O O . GLU A 1 78 ? 0.024 5.055 9.013 1.00 97.50 78 GLU A O 1
ATOM 626 N N . ALA A 1 79 ? 0.816 3.804 7.309 1.00 96.50 79 ALA A N 1
ATOM 627 C CA . ALA A 1 79 ? -0.095 2.682 7.498 1.00 96.50 79 ALA A CA 1
ATOM 628 C C . ALA A 1 79 ? 0.062 2.036 8.879 1.00 96.50 79 ALA A C 1
ATOM 630 O O . ALA A 1 79 ? -0.926 1.730 9.548 1.00 96.50 79 ALA A O 1
ATOM 631 N N . PHE A 1 80 ? 1.301 1.876 9.350 1.00 95.44 80 PHE A N 1
ATOM 632 C CA . PHE A 1 80 ? 1.598 1.418 10.704 1.00 95.44 80 PHE A CA 1
ATOM 633 C C . PHE A 1 80 ? 0.985 2.352 11.753 1.00 95.44 80 PHE A C 1
ATOM 635 O O . PHE A 1 80 ? 0.315 1.899 12.686 1.00 95.44 80 PHE A O 1
ATOM 642 N N . SER A 1 81 ? 1.186 3.662 11.586 1.00 95.00 81 SER A N 1
ATOM 643 C CA . SER A 1 81 ? 0.658 4.675 12.497 1.00 95.00 81 SER A CA 1
ATOM 644 C C . SER A 1 81 ? -0.870 4.684 12.506 1.00 95.00 81 SER A C 1
ATOM 646 O O . SER A 1 81 ? -1.462 4.823 13.573 1.00 95.00 81 SER A O 1
ATOM 648 N N . ALA A 1 82 ? -1.514 4.526 11.347 1.00 94.75 82 ALA A N 1
ATOM 649 C CA . ALA A 1 82 ? -2.965 4.415 11.220 1.00 94.75 82 ALA A CA 1
ATOM 650 C C . ALA A 1 82 ? -3.491 3.141 11.895 1.00 94.75 82 ALA A C 1
ATOM 652 O O . ALA A 1 82 ? -4.411 3.205 12.704 1.00 94.75 82 ALA A O 1
ATOM 653 N N . ALA A 1 83 ? -2.850 1.997 11.654 1.00 93.44 83 ALA A N 1
ATOM 654 C CA . ALA A 1 83 ? -3.265 0.709 12.201 1.00 93.44 83 ALA A CA 1
ATOM 655 C C . ALA A 1 83 ? -3.108 0.589 13.725 1.00 93.44 83 ALA A C 1
ATOM 657 O O . ALA A 1 83 ? -3.722 -0.296 14.329 1.00 93.44 83 ALA A O 1
ATOM 658 N N . CYS A 1 84 ? -2.279 1.441 14.336 1.00 91.94 84 CYS A N 1
ATOM 659 C CA . CYS A 1 84 ? -2.100 1.521 15.785 1.00 91.94 84 CYS A CA 1
ATOM 660 C C . CYS A 1 84 ? -2.985 2.585 16.463 1.00 91.94 84 CYS A C 1
ATOM 662 O O . CYS A 1 84 ? -3.009 2.629 17.695 1.00 91.94 84 CYS A O 1
ATOM 664 N N . LYS A 1 85 ? -3.680 3.444 15.703 1.00 82.12 85 LYS A N 1
ATOM 665 C CA . LYS A 1 85 ? -4.652 4.408 16.244 1.00 82.12 85 LYS A CA 1
ATOM 666 C C . LYS A 1 85 ? -5.986 3.700 16.521 1.00 82.12 85 LYS A C 1
ATOM 668 O O . LYS A 1 85 ? -6.310 2.713 15.865 1.00 82.12 85 LYS A O 1
ATOM 673 N N . GLU A 1 86 ? -6.679 4.160 17.564 1.00 56.28 86 GLU A N 1
ATOM 674 C CA . GLU A 1 86 ? -7.935 3.585 18.083 1.00 56.28 86 GLU A CA 1
ATOM 675 C C . GLU A 1 86 ? -9.130 3.776 17.147 1.00 56.28 86 GLU A C 1
ATOM 677 O O . GLU A 1 86 ? -9.284 4.899 16.612 1.00 56.28 86 GLU A O 1
#